Protein AF-A0A2V6Z211-F1 (afdb_monomer_lite)

Structure (mmCIF, N/CA/C/O backbone):
data_AF-A0A2V6Z211-F1
#
_entry.id   AF-A0A2V6Z211-F1
#
loop_
_atom_site.group_PDB
_atom_site.id
_atom_site.type_symbol
_atom_site.label_atom_id
_atom_site.label_alt_id
_atom_site.label_comp_id
_atom_site.label_asym_id
_atom_site.label_entity_id
_atom_site.label_seq_id
_atom_site.pdbx_PDB_ins_code
_atom_site.Cartn_x
_atom_site.Cartn_y
_atom_site.Cartn_z
_atom_site.occupancy
_atom_site.B_iso_or_equiv
_atom_site.auth_seq_id
_atom_site.auth_comp_id
_atom_site.auth_asym_id
_atom_site.auth_atom_id
_atom_site.pdbx_PDB_model_num
ATOM 1 N N . MET A 1 1 ? -19.532 17.160 -65.721 1.00 55.41 1 MET A N 1
ATOM 2 C CA . MET A 1 1 ? -18.299 17.924 -65.424 1.00 55.41 1 MET A CA 1
ATOM 3 C C . MET A 1 1 ? -18.196 19.005 -66.484 1.00 55.41 1 MET A C 1
ATOM 5 O O . MET A 1 1 ? -18.166 18.658 -67.655 1.00 55.41 1 MET A O 1
ATOM 9 N N . ASP A 1 2 ? -18.291 20.264 -66.063 1.00 70.88 2 ASP A N 1
ATOM 10 C CA . ASP A 1 2 ? -18.590 21.430 -66.906 1.00 70.88 2 ASP A CA 1
ATOM 11 C C . ASP A 1 2 ? -17.464 21.765 -67.908 1.00 70.88 2 ASP A C 1
ATOM 13 O O . ASP A 1 2 ? -16.279 21.647 -67.583 1.00 70.88 2 ASP A O 1
ATOM 17 N N . GLU A 1 3 ? -17.828 22.150 -69.130 1.00 65.62 3 GLU A N 1
ATOM 18 C CA . GLU A 1 3 ? -16.929 22.276 -70.289 1.00 65.62 3 GLU A CA 1
ATOM 19 C C . GLU A 1 3 ? -15.903 23.412 -70.110 1.00 65.62 3 GLU A C 1
ATOM 21 O O . GLU A 1 3 ? -14.743 23.296 -70.521 1.00 65.62 3 GLU A O 1
ATOM 26 N N . SER A 1 4 ? -16.279 24.451 -69.355 1.00 69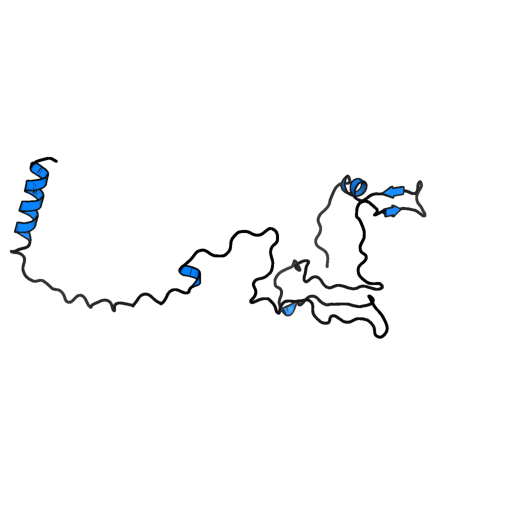.19 4 SER A N 1
ATOM 27 C CA . SER A 1 4 ? -15.405 25.582 -69.019 1.00 69.19 4 SER A CA 1
ATOM 28 C C . SER A 1 4 ? -14.189 25.163 -68.177 1.00 69.19 4 SER A C 1
ATOM 30 O O . SER A 1 4 ? -13.075 25.648 -68.395 1.00 69.19 4 SER A O 1
ATOM 32 N N . LYS A 1 5 ? -14.353 24.171 -67.286 1.00 66.25 5 LYS A N 1
ATOM 33 C CA . LYS A 1 5 ? -13.272 23.663 -66.422 1.00 66.25 5 LYS A CA 1
ATOM 34 C C . LYS A 1 5 ? -12.205 22.914 -67.221 1.00 66.25 5 LYS A C 1
ATOM 36 O O . LYS A 1 5 ? -11.028 22.964 -66.875 1.00 66.25 5 LYS A O 1
ATOM 41 N N . ARG A 1 6 ? -12.596 22.245 -68.312 1.00 70.38 6 ARG A N 1
ATOM 42 C CA . ARG A 1 6 ? -11.659 21.546 -69.210 1.00 70.38 6 ARG A CA 1
ATOM 43 C C . ARG A 1 6 ? -10.865 22.519 -70.081 1.00 70.38 6 ARG A C 1
ATOM 45 O O . ARG A 1 6 ? -9.698 22.251 -70.353 1.00 70.38 6 ARG A O 1
ATOM 52 N N . SER A 1 7 ? -11.467 23.636 -70.490 1.00 67.75 7 SER A N 1
ATOM 53 C CA . SER A 1 7 ? -10.773 24.674 -71.265 1.00 67.75 7 SER A CA 1
ATOM 54 C C . SER A 1 7 ? -9.725 25.410 -70.427 1.00 67.75 7 SER A C 1
ATOM 56 O O . SER A 1 7 ? -8.603 25.606 -70.890 1.00 67.75 7 SER A O 1
ATOM 58 N N . PHE A 1 8 ? -10.049 25.729 -69.168 1.00 71.56 8 PHE A N 1
ATOM 59 C CA . PHE A 1 8 ? -9.118 26.386 -68.247 1.00 71.56 8 PHE A CA 1
ATOM 60 C C . PHE A 1 8 ? -7.833 25.568 -68.052 1.00 71.56 8 PHE A C 1
ATOM 62 O O . PHE A 1 8 ? -6.741 26.086 -68.265 1.00 71.56 8 PHE A O 1
ATOM 69 N N . ILE A 1 9 ? -7.957 24.264 -67.770 1.00 69.31 9 ILE A N 1
ATOM 70 C CA . ILE A 1 9 ? -6.803 23.371 -67.559 1.00 69.31 9 ILE A CA 1
ATOM 71 C C . ILE A 1 9 ? -5.923 23.273 -68.815 1.00 69.31 9 ILE A C 1
ATOM 73 O O . ILE A 1 9 ? -4.698 23.265 -68.714 1.00 69.31 9 ILE A O 1
ATOM 77 N N . LYS A 1 10 ? -6.523 23.239 -70.011 1.00 63.00 10 LYS A N 1
ATOM 78 C CA . LYS A 1 10 ? -5.765 23.195 -71.271 1.00 63.00 10 LYS A CA 1
ATOM 79 C C . LYS A 1 10 ? -5.021 24.503 -71.552 1.00 63.00 10 LYS A C 1
ATOM 81 O O . LYS A 1 10 ? -3.902 24.460 -72.053 1.00 63.00 10 LYS A O 1
ATOM 86 N N . GLN A 1 11 ? -5.601 25.650 -71.195 1.00 58.56 11 GLN A N 1
ATOM 87 C CA . GLN A 1 11 ? -4.941 26.952 -71.328 1.00 58.56 11 GLN A CA 1
ATOM 88 C C . GLN A 1 11 ? -3.821 27.152 -70.294 1.00 58.56 11 GLN A C 1
ATOM 90 O O . GLN A 1 11 ? -2.818 27.789 -70.609 1.00 58.56 11 GLN A O 1
ATOM 95 N N . SER A 1 12 ? -3.927 26.553 -69.101 1.00 57.09 12 SER A N 1
ATOM 96 C CA . SER A 1 12 ? -2.881 26.633 -68.068 1.00 57.09 12 SER A CA 1
ATOM 97 C C . SER A 1 12 ? -1.577 25.931 -68.469 1.00 57.09 12 SER A C 1
ATOM 99 O O . SER A 1 12 ? -0.501 26.368 -68.072 1.00 57.09 12 SER A O 1
ATOM 101 N N . VAL A 1 13 ? -1.648 24.875 -69.285 1.00 58.78 13 VAL A N 1
ATOM 102 C CA . VAL A 1 13 ? -0.457 24.139 -69.752 1.00 58.78 13 VAL A CA 1
ATOM 103 C C . VAL A 1 13 ? 0.328 24.929 -70.813 1.00 58.78 13 VAL A C 1
ATOM 105 O O . VAL A 1 13 ? 1.544 24.787 -70.907 1.00 58.78 13 VAL A O 1
ATOM 108 N N . GLY A 1 14 ? -0.327 25.819 -71.569 1.00 52.72 14 GLY A N 1
ATOM 109 C CA . GLY A 1 14 ? 0.317 26.609 -72.629 1.00 52.72 14 GLY A CA 1
ATOM 110 C C . GLY A 1 14 ? 1.186 27.778 -72.143 1.00 52.72 14 GLY A C 1
ATOM 111 O O . GLY A 1 14 ? 2.047 28.241 -72.884 1.00 52.72 14 GLY A O 1
ATOM 112 N N . LEU A 1 15 ? 1.006 28.244 -70.903 1.00 50.16 15 LEU A N 1
ATOM 113 C CA . LEU A 1 15 ? 1.699 29.427 -70.364 1.00 50.16 15 LEU A CA 1
ATOM 114 C C . LEU A 1 15 ? 3.050 29.127 -69.693 1.00 50.16 15 LEU A C 1
ATOM 116 O O . LEU A 1 15 ? 3.788 30.056 -69.377 1.00 50.16 15 LEU A O 1
ATOM 120 N N . ILE A 1 16 ? 3.416 27.855 -69.517 1.00 52.72 16 ILE A N 1
ATOM 121 C CA . ILE A 1 16 ? 4.692 27.468 -68.886 1.00 52.72 16 ILE A CA 1
ATOM 122 C C . ILE A 1 16 ? 5.851 27.435 -69.906 1.00 52.72 16 ILE A C 1
ATOM 124 O O . ILE A 1 16 ? 7.016 27.505 -69.527 1.00 52.72 16 ILE A O 1
ATOM 128 N N . ALA A 1 17 ? 5.565 27.413 -71.212 1.00 50.25 17 ALA A N 1
ATOM 129 C CA . ALA A 1 17 ? 6.587 27.215 -72.244 1.00 50.25 17 ALA A CA 1
ATOM 130 C C . ALA A 1 17 ? 7.366 28.480 -72.679 1.00 50.25 17 ALA A C 1
ATOM 132 O O . ALA A 1 17 ? 8.324 28.349 -73.434 1.00 50.25 17 ALA A O 1
ATOM 133 N N . ALA A 1 18 ? 7.004 29.690 -72.227 1.00 49.38 18 ALA A N 1
ATOM 134 C CA . ALA A 1 18 ? 7.621 30.942 -72.709 1.00 49.38 18 ALA A CA 1
ATOM 135 C C . ALA A 1 18 ? 8.326 31.795 -71.630 1.00 49.38 18 ALA A C 1
ATOM 137 O O . ALA A 1 18 ? 8.856 32.858 -71.941 1.00 49.38 18 ALA A O 1
ATOM 138 N N . GLY A 1 19 ? 8.367 31.345 -70.373 1.00 44.22 19 GLY A N 1
ATOM 139 C CA . GLY A 1 19 ? 9.017 32.055 -69.263 1.00 44.22 19 GLY A CA 1
ATOM 140 C C . GLY A 1 19 ? 10.318 31.384 -68.835 1.00 44.22 19 GLY A C 1
ATOM 141 O O . GLY A 1 19 ? 10.391 30.812 -67.752 1.00 44.22 19 GLY A O 1
ATOM 142 N N . GLY A 1 20 ? 11.329 31.397 -69.702 1.00 46.47 20 GLY A N 1
ATOM 143 C CA . GLY A 1 20 ? 12.652 30.878 -69.375 1.00 46.47 20 GLY A CA 1
ATOM 144 C C . GLY A 1 20 ? 13.332 31.641 -68.230 1.00 46.47 20 GLY A C 1
ATOM 145 O O . GLY A 1 20 ? 13.373 32.866 -68.219 1.00 46.47 20 GLY A O 1
ATOM 146 N N . LEU A 1 21 ? 13.947 30.865 -67.333 1.00 51.25 21 LEU A N 1
ATOM 147 C CA . LEU A 1 21 ? 15.256 31.131 -66.724 1.00 51.25 21 LEU A CA 1
ATOM 148 C C . LEU A 1 21 ? 15.389 32.368 -65.815 1.00 51.25 21 LEU A C 1
ATOM 150 O O . LEU A 1 21 ? 16.122 33.303 -66.113 1.00 51.25 21 LEU A O 1
ATOM 154 N N . VAL A 1 22 ? 14.856 32.260 -64.596 1.00 51.53 22 VAL A N 1
ATOM 155 C CA . VAL A 1 22 ? 15.592 32.724 -63.404 1.00 51.53 22 VAL A CA 1
ATOM 156 C C . VAL A 1 22 ? 15.642 31.565 -62.413 1.00 51.53 22 VAL A C 1
ATOM 158 O O . VAL A 1 22 ? 14.932 31.528 -61.412 1.00 51.53 22 VAL A O 1
ATOM 161 N N . ALA A 1 23 ? 16.474 30.569 -62.720 1.00 52.59 23 ALA A N 1
ATOM 162 C CA . ALA A 1 23 ? 16.897 29.583 -61.734 1.00 52.59 23 ALA A CA 1
ATOM 163 C C . ALA A 1 23 ? 17.893 30.275 -60.794 1.00 52.59 23 ALA A C 1
ATOM 165 O O . ALA A 1 23 ? 19.107 30.149 -60.935 1.00 52.59 23 ALA A O 1
ATOM 166 N N . GLY A 1 24 ? 17.368 31.076 -59.863 1.00 50.88 24 GLY A N 1
ATOM 167 C CA . GLY A 1 24 ? 18.131 31.465 -58.687 1.00 50.88 24 GLY A CA 1
ATOM 168 C C . GLY A 1 24 ? 18.614 30.182 -58.026 1.00 50.88 24 GLY A C 1
ATOM 169 O O . GLY A 1 24 ? 17.819 29.264 -57.824 1.00 50.88 24 GLY A O 1
ATOM 170 N N . ALA A 1 25 ? 19.915 30.094 -57.759 1.00 57.25 25 ALA A N 1
ATOM 171 C CA . ALA A 1 25 ? 20.521 28.987 -57.040 1.00 57.25 25 ALA A CA 1
ATOM 172 C C . ALA A 1 25 ? 19.912 28.911 -55.632 1.00 57.25 25 ALA A C 1
ATOM 174 O O . ALA A 1 25 ? 20.453 29.447 -54.665 1.00 57.25 25 ALA A O 1
ATOM 175 N N . ALA A 1 26 ? 18.755 28.264 -55.519 1.00 58.44 26 ALA A N 1
ATOM 176 C CA . ALA A 1 26 ? 18.268 27.760 -54.260 1.00 58.44 26 ALA A CA 1
ATOM 177 C C . ALA A 1 26 ? 19.332 26.766 -53.810 1.00 58.44 26 ALA A C 1
ATOM 179 O O . ALA A 1 26 ? 19.515 25.718 -54.433 1.00 58.44 26 ALA A O 1
ATOM 180 N N . LYS A 1 27 ? 20.089 27.131 -52.770 1.00 57.00 27 LYS A N 1
ATOM 181 C CA . LYS A 1 27 ? 20.895 26.157 -52.041 1.00 57.00 27 LYS A CA 1
ATOM 182 C C . LYS A 1 27 ? 19.949 25.001 -51.742 1.00 57.00 27 LYS A C 1
ATOM 184 O O . LYS A 1 27 ? 18.924 25.227 -51.099 1.00 57.00 27 LYS A O 1
ATOM 189 N N . HIS A 1 28 ? 20.234 23.817 -52.284 1.00 57.75 28 HIS A N 1
ATOM 190 C CA . HIS A 1 28 ? 19.549 22.610 -51.847 1.00 57.75 28 HIS A CA 1
ATOM 191 C C . HIS A 1 28 ? 19.649 22.614 -50.326 1.00 57.75 28 HIS A C 1
ATOM 193 O O . HIS A 1 28 ? 20.755 22.620 -49.783 1.00 57.75 28 HIS A O 1
ATOM 199 N N . ALA A 1 29 ? 18.504 22.729 -49.651 1.00 64.38 29 ALA A N 1
ATOM 200 C CA . ALA A 1 29 ? 18.451 22.387 -48.247 1.00 64.38 29 ALA A CA 1
ATOM 201 C C . ALA A 1 29 ? 18.989 20.960 -48.177 1.00 64.38 29 ALA A C 1
ATOM 203 O O . ALA A 1 29 ? 18.518 20.106 -48.934 1.00 64.38 29 ALA A O 1
ATOM 204 N N . GLU A 1 30 ? 20.023 20.733 -47.367 1.00 62.97 30 GLU A N 1
ATOM 205 C CA . GLU A 1 30 ? 20.503 19.379 -47.135 1.00 62.97 30 GLU A CA 1
ATOM 206 C C . GLU A 1 30 ? 19.290 18.539 -46.749 1.00 62.97 30 GLU A C 1
ATOM 208 O O . GLU A 1 30 ? 18.554 18.868 -45.814 1.00 62.97 30 GLU A O 1
ATOM 213 N N . THR A 1 31 ? 19.019 17.510 -47.547 1.00 64.50 31 THR A N 1
ATOM 214 C CA . THR A 1 31 ? 17.966 16.550 -47.262 1.00 64.50 31 THR A CA 1
ATOM 215 C C . THR A 1 31 ? 18.403 15.801 -46.017 1.00 64.50 31 THR A C 1
ATOM 217 O O . THR A 1 31 ? 19.172 14.848 -46.100 1.00 64.50 31 THR A O 1
ATOM 220 N N . VAL A 1 32 ? 17.966 16.276 -44.851 1.00 72.44 32 VAL A N 1
ATOM 221 C CA . VAL A 1 32 ? 18.085 15.523 -43.607 1.00 72.44 32 VAL A CA 1
ATOM 222 C C . VAL A 1 32 ? 17.235 14.279 -43.803 1.00 72.44 32 VAL A C 1
ATOM 224 O O . VAL A 1 32 ? 16.008 14.378 -43.893 1.00 72.44 32 VAL A O 1
ATOM 227 N N . GLU A 1 33 ? 17.879 13.120 -43.945 1.00 76.31 33 GLU A N 1
ATOM 228 C CA . GLU A 1 33 ? 17.142 11.863 -43.982 1.00 76.31 33 GLU A CA 1
ATOM 229 C C . GLU A 1 33 ? 16.324 11.738 -42.691 1.00 76.31 33 GLU A C 1
ATOM 231 O O . GLU A 1 33 ? 16.846 12.033 -41.607 1.00 76.31 33 GLU A O 1
ATOM 236 N N . PRO A 1 34 ? 15.037 11.348 -42.777 1.00 75.44 34 PRO A N 1
ATOM 237 C CA . PRO A 1 34 ? 14.230 11.148 -41.590 1.00 75.44 34 PRO A CA 1
ATOM 238 C C . PRO A 1 34 ? 14.944 10.161 -40.660 1.00 75.44 34 PRO A C 1
ATOM 240 O O . PRO A 1 34 ? 15.325 9.079 -41.115 1.00 75.44 34 PRO A O 1
ATOM 243 N N . PRO A 1 35 ? 15.138 10.504 -39.376 1.00 83.50 35 PRO A N 1
ATOM 244 C CA . PRO A 1 35 ? 15.803 9.604 -38.449 1.00 83.50 35 PRO A CA 1
ATOM 245 C C . PRO A 1 35 ? 15.035 8.283 -38.365 1.00 83.50 35 PRO A C 1
ATOM 2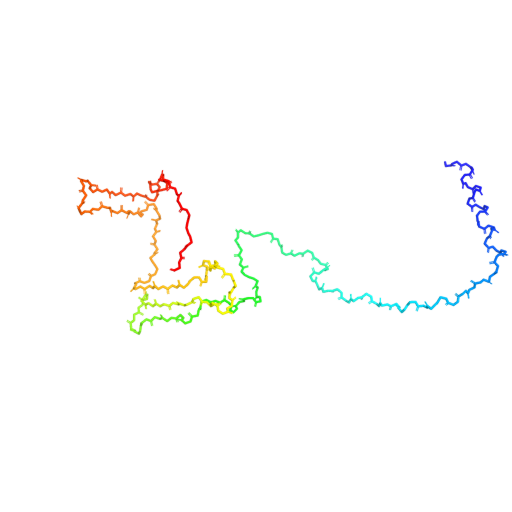47 O O . PRO A 1 35 ? 13.800 8.267 -38.423 1.00 83.50 35 PRO A O 1
ATOM 250 N N . GLU A 1 36 ? 15.756 7.170 -38.206 1.00 89.06 36 GLU A N 1
ATOM 251 C CA . GLU A 1 36 ? 15.110 5.876 -38.008 1.00 89.06 36 GLU A CA 1
ATOM 252 C C . GLU A 1 36 ? 14.170 5.928 -36.800 1.00 89.06 36 GLU A C 1
ATOM 254 O O . GLU A 1 36 ? 14.569 6.223 -35.671 1.00 89.06 36 GLU A O 1
ATOM 259 N N . LEU A 1 37 ? 12.896 5.617 -37.042 1.00 90.56 37 LEU A N 1
ATOM 260 C CA . LEU A 1 37 ? 11.899 5.594 -35.982 1.00 90.56 37 LEU A CA 1
ATOM 261 C C . LEU A 1 37 ? 12.126 4.381 -35.063 1.00 90.56 37 LEU A C 1
ATOM 263 O O . LEU A 1 37 ? 12.288 3.257 -35.564 1.00 90.56 37 LEU A O 1
ATOM 267 N N . PRO A 1 38 ? 12.063 4.554 -33.730 1.00 92.50 38 PRO A N 1
ATOM 268 C CA . PRO A 1 38 ? 12.123 3.437 -32.798 1.00 92.50 38 PRO A CA 1
ATOM 269 C C . PRO A 1 38 ? 10.924 2.500 -32.988 1.00 92.50 38 PRO A C 1
ATOM 271 O O . PRO A 1 38 ? 9.845 2.906 -33.423 1.00 92.50 38 PRO A O 1
ATOM 274 N N . ALA A 1 39 ? 11.094 1.226 -32.623 1.00 91.69 39 ALA A N 1
ATOM 275 C CA . ALA A 1 39 ? 10.055 0.204 -32.787 1.00 91.69 39 ALA A CA 1
ATOM 276 C C . ALA A 1 39 ? 8.725 0.574 -32.099 1.00 91.69 39 ALA A C 1
ATOM 278 O O . ALA A 1 39 ? 7.657 0.274 -32.628 1.00 91.69 39 ALA A O 1
ATOM 279 N N . SER A 1 40 ? 8.784 1.289 -30.971 1.00 93.62 40 SER A N 1
ATOM 280 C CA . SER A 1 40 ? 7.612 1.780 -30.230 1.00 93.62 40 SER A 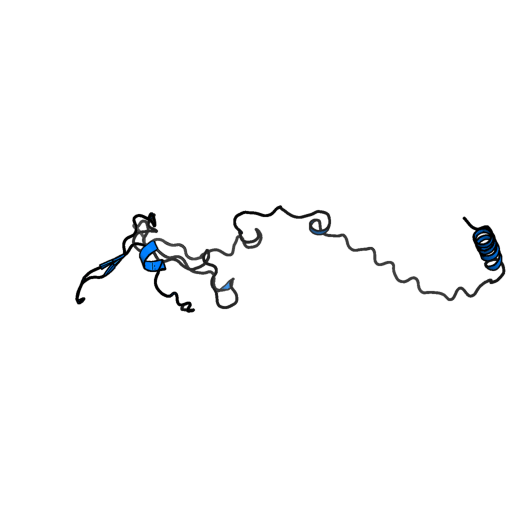CA 1
ATOM 281 C C . SER A 1 40 ? 6.734 2.761 -31.014 1.00 93.62 40 SER A C 1
ATOM 283 O O . SER A 1 40 ? 5.592 2.977 -30.628 1.00 93.62 40 SER A O 1
ATOM 285 N N . MET A 1 41 ? 7.238 3.348 -32.103 1.00 95.44 41 MET A N 1
ATOM 286 C CA . MET A 1 41 ? 6.486 4.262 -32.970 1.00 95.44 41 MET A CA 1
ATOM 287 C C . MET A 1 41 ? 5.909 3.573 -34.216 1.00 95.44 41 MET A C 1
ATOM 289 O O . MET A 1 41 ? 5.261 4.230 -35.025 1.00 95.44 41 MET A O 1
ATOM 293 N N . LYS A 1 42 ? 6.144 2.265 -34.397 1.00 95.25 42 LYS A N 1
ATOM 294 C CA . LYS A 1 42 ? 5.730 1.514 -35.599 1.00 95.25 42 LYS A CA 1
ATOM 295 C C . LYS A 1 42 ? 4.468 0.675 -35.395 1.00 95.25 42 LYS A C 1
ATOM 297 O O . LYS A 1 42 ? 3.868 0.249 -36.376 1.00 95.25 42 LYS A O 1
ATOM 302 N N . ALA A 1 43 ? 4.073 0.421 -34.148 1.00 95.00 43 ALA A N 1
ATOM 303 C CA . ALA A 1 43 ? 2.899 -0.379 -33.817 1.00 95.00 43 ALA A CA 1
ATOM 304 C C . ALA A 1 43 ? 2.283 0.053 -32.473 1.00 95.00 43 ALA A C 1
ATOM 306 O O . ALA A 1 43 ? 3.006 0.571 -31.616 1.00 95.00 43 ALA A O 1
ATOM 307 N N . PRO A 1 44 ? 0.973 -0.178 -32.261 1.00 95.56 44 PRO A N 1
ATOM 308 C CA . PRO A 1 44 ? 0.341 -0.009 -30.956 1.00 95.56 44 PRO A CA 1
ATOM 309 C C . PRO A 1 44 ? 1.012 -0.846 -29.856 1.00 95.56 44 PRO A C 1
ATOM 311 O O . PRO A 1 44 ? 1.570 -1.913 -30.116 1.00 95.56 44 PRO A O 1
ATOM 314 N N . GLY A 1 45 ? 0.936 -0.353 -28.617 1.00 94.19 45 GLY A N 1
ATOM 315 C CA . GLY A 1 45 ? 1.454 -1.040 -27.433 1.00 94.19 45 GLY A CA 1
ATOM 316 C C . GLY A 1 45 ? 0.567 -2.190 -26.938 1.00 94.19 45 GLY A C 1
ATOM 317 O O . GLY A 1 45 ? -0.349 -2.644 -27.621 1.00 94.19 45 GLY A O 1
ATOM 318 N N . ALA A 1 46 ? 0.850 -2.655 -25.718 1.00 93.44 46 ALA A N 1
ATOM 319 C CA . ALA A 1 46 ? 0.047 -3.677 -25.049 1.00 93.44 46 ALA A CA 1
ATOM 320 C C . ALA A 1 46 ? -1.386 -3.189 -24.755 1.00 93.44 46 ALA A C 1
ATOM 322 O O . ALA A 1 46 ? -1.633 -1.989 -24.621 1.00 93.44 46 ALA A O 1
ATOM 323 N N . GLY A 1 47 ? -2.321 -4.136 -24.630 1.00 95.88 47 GLY A N 1
ATOM 324 C CA . GLY A 1 47 ? -3.692 -3.860 -24.196 1.00 95.88 47 GLY A CA 1
ATOM 325 C C . GLY A 1 47 ? -3.783 -3.415 -22.731 1.00 95.88 47 GLY A C 1
ATOM 326 O O . GLY A 1 47 ? -2.809 -3.469 -21.981 1.00 95.88 47 GLY A O 1
ATOM 327 N N . LEU A 1 48 ? -4.978 -2.981 -22.325 1.00 96.19 48 LEU A N 1
ATOM 328 C CA . LEU A 1 48 ? -5.270 -2.595 -20.940 1.00 96.19 48 LEU A CA 1
ATOM 329 C C . LEU A 1 48 ? -5.206 -3.814 -19.999 1.00 96.19 48 LEU A C 1
ATOM 331 O O . LEU A 1 48 ? -5.514 -4.930 -20.415 1.00 96.19 48 LEU A O 1
ATOM 335 N N . GLY A 1 49 ? -4.830 -3.591 -18.736 1.00 94.69 49 GLY A N 1
ATOM 336 C CA . GLY A 1 49 ? -4.738 -4.627 -17.700 1.00 94.69 49 GLY A CA 1
ATOM 337 C C . GLY A 1 49 ? -5.532 -4.281 -16.439 1.00 94.69 49 GLY A C 1
ATOM 338 O O . GLY A 1 49 ? -5.878 -3.122 -16.219 1.00 94.69 49 GLY A O 1
ATOM 339 N N . GLU A 1 50 ? -5.807 -5.290 -15.609 1.00 97.19 50 GLU A N 1
ATOM 340 C CA . GLU A 1 50 ? -6.601 -5.154 -14.375 1.00 97.19 50 GLU A CA 1
ATOM 341 C C . GLU A 1 50 ? -5.848 -4.433 -13.248 1.00 97.19 50 GLU A C 1
ATOM 343 O O . GLU A 1 50 ? -6.449 -3.704 -12.461 1.00 97.19 50 GLU A O 1
ATOM 348 N N . TYR A 1 51 ? -4.526 -4.617 -13.176 1.00 96.50 51 TYR A N 1
ATOM 349 C CA . TYR A 1 51 ? -3.672 -3.995 -12.169 1.00 96.50 51 TYR A CA 1
ATOM 350 C C . TYR A 1 51 ? -2.324 -3.589 -12.768 1.00 96.50 51 TYR A C 1
ATOM 352 O O . TYR A 1 51 ? -1.733 -4.314 -13.570 1.00 96.50 51 TYR A O 1
ATOM 360 N N . GLY A 1 52 ? -1.839 -2.408 -12.385 1.00 93.44 52 GLY A N 1
ATOM 361 C CA . GLY A 1 52 ? -0.581 -1.861 -12.884 1.00 93.44 52 GLY A CA 1
ATOM 362 C C . GLY A 1 52 ? 0.647 -2.492 -12.229 1.00 93.44 52 GLY A C 1
ATOM 363 O O . GLY A 1 52 ? 0.606 -2.981 -1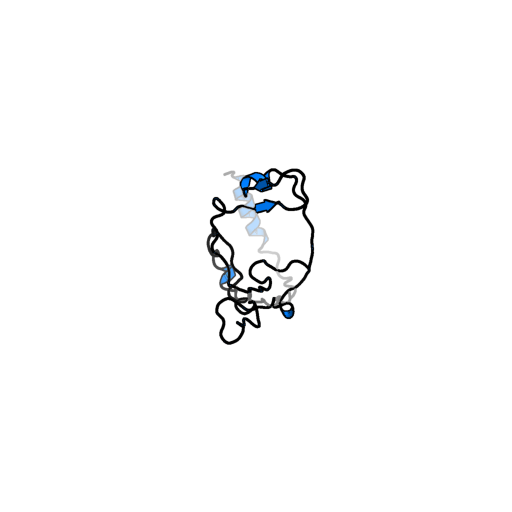1.103 1.00 93.44 52 GLY A O 1
ATOM 364 N N . SER A 1 53 ? 1.779 -2.442 -12.922 1.00 92.69 53 SER A N 1
ATOM 365 C CA . SER A 1 53 ? 3.099 -2.741 -12.360 1.00 92.69 53 SER A CA 1
ATOM 366 C C . SER A 1 53 ? 4.119 -1.746 -12.911 1.00 92.69 53 SER A C 1
ATOM 368 O O . SER A 1 53 ? 3.900 -1.213 -14.005 1.00 92.69 53 SER A O 1
ATOM 370 N N . PRO A 1 54 ? 5.218 -1.471 -12.187 1.00 95.12 54 PRO A N 1
ATOM 371 C CA . PRO A 1 54 ? 6.287 -0.627 -12.703 1.00 95.12 54 PRO A CA 1
ATOM 372 C C . PRO A 1 54 ? 6.816 -1.134 -14.048 1.00 95.12 54 PRO A C 1
ATOM 374 O O . PRO A 1 54 ? 6.767 -2.330 -14.350 1.00 95.12 54 PRO A O 1
ATOM 377 N N . ALA A 1 55 ? 7.358 -0.221 -14.854 1.00 94.62 55 ALA A N 1
ATOM 378 C CA . ALA A 1 55 ? 8.020 -0.599 -16.093 1.00 94.62 55 ALA A CA 1
ATOM 379 C C . ALA A 1 55 ? 9.170 -1.578 -15.805 1.00 94.62 55 ALA A C 1
ATOM 381 O O . ALA A 1 55 ? 9.884 -1.437 -14.815 1.00 94.62 55 ALA A O 1
ATOM 382 N N . LYS A 1 56 ? 9.419 -2.527 -16.716 1.00 95.56 56 LYS A N 1
ATOM 383 C CA . LYS A 1 56 ? 10.496 -3.527 -16.564 1.00 95.56 56 LYS A CA 1
ATOM 384 C C . LYS A 1 56 ? 11.888 -2.923 -16.313 1.00 95.56 56 LYS A C 1
ATOM 386 O O . LYS A 1 56 ? 12.746 -3.584 -15.738 1.00 95.56 56 LYS A O 1
ATOM 391 N N . TYR A 1 57 ? 12.113 -1.684 -16.752 1.00 97.00 57 TYR A N 1
ATOM 392 C CA . TYR A 1 57 ? 13.371 -0.957 -16.566 1.00 97.00 57 TYR A CA 1
ATOM 393 C C . TYR A 1 57 ? 13.590 -0.503 -15.113 1.00 97.00 57 TYR A C 1
ATOM 395 O O . TYR A 1 57 ? 14.733 -0.350 -14.698 1.00 97.00 57 TYR A O 1
ATOM 403 N N . GLU A 1 58 ? 12.516 -0.402 -14.325 1.00 96.88 58 GLU A N 1
ATOM 404 C CA . GLU A 1 58 ? 12.528 -0.044 -12.901 1.00 96.88 58 GLU A CA 1
ATOM 405 C C . GLU A 1 58 ? 12.610 -1.270 -11.978 1.00 96.88 58 GLU A C 1
ATOM 407 O O . GLU A 1 58 ? 12.436 -1.160 -10.768 1.00 96.88 58 GLU A O 1
ATOM 412 N N . GLY A 1 59 ? 12.905 -2.463 -12.510 1.00 95.06 59 GLY A N 1
ATOM 413 C CA . GLY A 1 59 ? 12.909 -3.714 -11.735 1.00 95.06 59 GLY A CA 1
ATOM 414 C C . GLY A 1 59 ? 13.910 -3.767 -10.570 1.00 95.06 59 GLY A C 1
ATOM 415 O O . GLY A 1 59 ? 13.857 -4.692 -9.764 1.00 95.06 59 GLY A O 1
ATOM 416 N N . LYS A 1 60 ? 14.825 -2.794 -10.468 1.00 96.00 60 LYS A N 1
ATOM 417 C CA . LYS A 1 60 ? 15.770 -2.654 -9.347 1.00 96.00 60 LYS A CA 1
ATOM 418 C C . LYS A 1 60 ? 15.222 -1.801 -8.201 1.00 96.00 60 LYS A C 1
ATOM 420 O O . LYS A 1 60 ? 15.731 -1.911 -7.087 1.00 96.00 60 LYS A O 1
ATOM 425 N N . VAL A 1 61 ? 14.195 -0.987 -8.448 1.00 97.69 61 VAL A N 1
ATOM 426 C CA . VAL A 1 61 ? 13.563 -0.139 -7.434 1.00 97.69 61 VAL A CA 1
ATOM 427 C C . VAL A 1 61 ? 12.645 -1.015 -6.589 1.00 97.69 61 VAL A C 1
ATOM 429 O O . VAL A 1 61 ? 11.477 -1.235 -6.895 1.00 97.69 61 VAL A O 1
ATOM 432 N N . THR A 1 62 ? 13.221 -1.587 -5.538 1.00 97.62 62 THR A N 1
ATOM 433 C CA . THR A 1 62 ? 12.574 -2.547 -4.640 1.00 97.62 62 THR A CA 1
ATOM 434 C C . THR A 1 62 ? 12.933 -2.222 -3.195 1.00 97.62 62 THR A C 1
ATOM 436 O O . THR A 1 62 ? 13.867 -1.464 -2.932 1.00 97.62 62 THR A O 1
ATOM 439 N N . ARG A 1 63 ? 12.197 -2.785 -2.231 1.00 97.62 63 ARG A N 1
ATOM 440 C CA . ARG A 1 63 ? 12.568 -2.664 -0.816 1.00 97.62 63 ARG A CA 1
ATOM 441 C C . ARG A 1 63 ? 13.979 -3.206 -0.588 1.00 97.62 63 ARG A C 1
ATOM 443 O O . ARG A 1 63 ? 14.323 -4.287 -1.060 1.00 97.62 63 ARG A O 1
ATOM 450 N N . THR A 1 64 ? 14.776 -2.482 0.185 1.00 96.81 64 THR A N 1
ATOM 451 C CA . THR A 1 64 ? 16.171 -2.829 0.472 1.00 96.81 64 THR A CA 1
ATOM 452 C C . THR A 1 64 ? 16.318 -3.403 1.877 1.00 96.81 64 THR A C 1
ATOM 454 O O . THR A 1 64 ? 15.390 -3.374 2.688 1.00 96.81 64 THR A O 1
ATOM 457 N N . LEU A 1 65 ? 17.496 -3.960 2.177 1.00 93.69 65 LEU A N 1
ATOM 458 C CA . LEU A 1 65 ? 17.856 -4.462 3.511 1.00 93.69 65 LEU A CA 1
ATOM 459 C C . LEU A 1 65 ? 16.817 -5.415 4.134 1.00 93.69 65 LEU A C 1
ATOM 461 O O . LEU A 1 65 ? 16.630 -5.409 5.349 1.00 93.69 65 LEU A O 1
ATOM 465 N N . ILE A 1 66 ? 16.182 -6.254 3.310 1.00 93.19 66 ILE A N 1
ATOM 466 C CA . ILE A 1 66 ? 15.228 -7.277 3.751 1.00 93.19 66 ILE A CA 1
ATOM 467 C C . ILE A 1 66 ? 15.976 -8.301 4.608 1.00 93.19 66 ILE A C 1
ATOM 469 O O . ILE A 1 66 ? 16.786 -9.079 4.100 1.00 93.19 66 ILE A O 1
ATOM 473 N N . ARG A 1 67 ? 15.753 -8.273 5.924 1.00 90.06 67 ARG A N 1
ATOM 474 C CA . ARG A 1 67 ? 16.453 -9.132 6.886 1.00 90.06 67 ARG A CA 1
ATOM 475 C C . ARG A 1 67 ? 15.503 -9.603 7.975 1.00 90.06 67 ARG A C 1
ATOM 477 O O . ARG A 1 67 ? 14.802 -8.796 8.585 1.00 90.06 67 ARG A O 1
ATOM 484 N N . SER A 1 68 ? 15.543 -10.901 8.255 1.00 90.25 68 SER A N 1
ATOM 485 C CA . SER A 1 68 ? 14.960 -11.458 9.477 1.00 90.25 68 SER A CA 1
ATOM 486 C C . SER A 1 68 ? 15.962 -11.362 10.627 1.00 90.25 68 SER A C 1
ATOM 488 O O . SER A 1 68 ? 17.175 -11.380 10.405 1.00 90.25 68 SER A O 1
ATOM 490 N N . GLN A 1 69 ? 15.464 -11.279 11.857 1.00 89.56 69 GLN A N 1
ATOM 491 C CA . GLN A 1 69 ? 16.284 -11.457 13.046 1.00 89.56 69 GLN A CA 1
ATOM 492 C C . GLN A 1 69 ? 16.853 -12.889 13.026 1.00 89.56 69 GLN A C 1
ATOM 494 O O . GLN A 1 69 ? 16.083 -13.829 12.786 1.00 89.56 69 GLN A O 1
ATOM 499 N N . PRO A 1 70 ? 18.166 -13.088 13.261 1.00 91.12 70 PRO A N 1
ATOM 500 C CA . PRO A 1 70 ? 18.764 -14.419 13.281 1.00 91.12 70 PRO A CA 1
ATOM 501 C C . PRO A 1 70 ? 17.990 -15.384 14.184 1.00 91.12 70 PRO A C 1
ATOM 503 O O . PRO A 1 70 ? 17.657 -15.044 15.317 1.00 91.12 70 PRO A O 1
ATOM 506 N N . GLY A 1 71 ? 17.692 -16.576 13.664 1.00 91.12 71 GLY A N 1
ATOM 507 C CA . GLY A 1 71 ? 16.947 -17.607 14.392 1.00 91.12 71 GLY A CA 1
ATOM 508 C C . GLY A 1 71 ? 15.429 -17.403 14.455 1.00 91.12 71 GLY A C 1
ATOM 509 O O . GLY A 1 71 ? 14.763 -18.142 15.171 1.00 91.12 71 GLY A O 1
ATOM 510 N N . THR A 1 72 ? 14.865 -16.436 13.723 1.00 88.75 72 THR A N 1
ATOM 511 C CA . THR A 1 72 ? 13.411 -16.206 13.682 1.00 88.75 72 THR A CA 1
ATOM 512 C C . THR A 1 72 ? 12.845 -16.344 12.272 1.00 88.75 72 THR A C 1
ATOM 514 O O . THR A 1 72 ? 13.529 -16.093 11.279 1.00 88.75 72 THR A O 1
ATOM 517 N N . THR A 1 73 ? 11.561 -16.685 12.191 1.00 84.38 73 THR A N 1
ATOM 518 C CA . THR A 1 73 ? 10.751 -16.556 10.977 1.00 84.38 73 THR A CA 1
ATOM 519 C C . THR A 1 73 ? 9.697 -15.484 11.232 1.00 84.38 73 THR A C 1
ATOM 521 O O . THR A 1 73 ? 8.988 -15.538 12.232 1.00 84.38 73 THR A O 1
ATOM 524 N N . GLY A 1 74 ? 9.622 -14.476 10.361 1.00 86.38 74 GLY A N 1
ATOM 525 C CA . GLY A 1 74 ? 8.620 -13.409 10.457 1.00 86.38 74 GLY A CA 1
ATOM 526 C C . GLY A 1 74 ? 8.966 -12.239 11.389 1.00 86.38 74 GLY A C 1
ATOM 527 O O . GLY A 1 74 ? 8.254 -11.238 11.369 1.00 86.38 74 GLY A O 1
ATOM 528 N N . SER A 1 75 ? 10.056 -12.291 12.158 1.00 95.50 75 SER A N 1
ATOM 529 C CA . SER A 1 75 ? 10.573 -11.105 12.855 1.00 95.50 75 SER A CA 1
ATOM 530 C C . SER A 1 75 ? 11.686 -10.481 12.029 1.00 95.50 75 SER A C 1
ATOM 532 O O . SER A 1 75 ? 12.701 -11.120 11.771 1.00 95.50 75 SER A O 1
ATOM 534 N N . GLY A 1 76 ? 11.508 -9.252 11.558 1.00 95.50 76 GLY A N 1
ATOM 535 C CA . GLY A 1 76 ? 12.418 -8.679 10.574 1.00 95.50 76 GLY A CA 1
ATOM 536 C C . GLY A 1 76 ? 11.997 -7.311 10.076 1.00 95.50 76 GLY A C 1
ATOM 537 O O . GLY A 1 76 ? 10.993 -6.753 10.511 1.00 95.50 76 GLY A O 1
ATOM 538 N N . ALA A 1 77 ? 12.802 -6.731 9.199 1.00 96.00 77 ALA A N 1
ATOM 539 C CA . ALA A 1 77 ? 12.484 -5.461 8.568 1.00 96.00 77 ALA A CA 1
ATOM 540 C C . ALA A 1 77 ? 12.979 -5.413 7.123 1.00 96.00 77 ALA A C 1
ATOM 542 O O . ALA A 1 77 ? 13.891 -6.143 6.735 1.00 96.00 77 ALA A O 1
ATOM 543 N N . SER A 1 78 ? 12.383 -4.511 6.358 1.00 96.88 78 SER A N 1
ATOM 544 C CA . SER A 1 78 ? 12.879 -4.014 5.079 1.00 96.88 78 SER A CA 1
ATOM 545 C C . SER A 1 78 ? 12.948 -2.486 5.132 1.00 96.88 78 SER A C 1
ATOM 547 O O . SER A 1 78 ? 12.521 -1.877 6.114 1.00 96.88 78 SER A O 1
ATOM 549 N N . ARG A 1 79 ? 13.508 -1.850 4.104 1.00 97.88 79 ARG A N 1
ATOM 550 C CA . ARG A 1 79 ? 13.575 -0.390 3.977 1.00 97.88 79 ARG A CA 1
ATOM 551 C C . ARG A 1 79 ? 13.029 0.069 2.634 1.00 97.88 79 ARG A C 1
ATOM 553 O O . ARG A 1 79 ? 13.193 -0.615 1.627 1.00 97.88 79 ARG A O 1
ATOM 560 N N . THR A 1 80 ? 12.412 1.244 2.630 1.00 98.44 80 THR A N 1
ATOM 561 C CA . THR A 1 80 ? 12.075 1.971 1.403 1.00 98.44 80 THR A CA 1
ATOM 562 C C . THR A 1 80 ? 13.372 2.393 0.692 1.00 98.44 80 THR A C 1
ATOM 564 O O . THR A 1 80 ? 14.267 2.898 1.377 1.00 98.44 80 THR A O 1
ATOM 567 N N . PRO A 1 81 ? 13.500 2.229 -0.640 1.00 97.94 81 PRO A N 1
ATOM 568 C CA . PRO A 1 81 ? 14.640 2.732 -1.413 1.00 97.94 81 PRO A CA 1
ATOM 569 C C . PRO A 1 81 ? 14.515 4.248 -1.639 1.00 97.94 81 PRO A C 1
ATOM 571 O O . PRO A 1 81 ? 14.260 4.692 -2.755 1.00 97.94 81 PRO A O 1
ATOM 574 N N . LEU A 1 82 ? 14.608 5.048 -0.571 1.00 97.94 82 LEU A N 1
ATOM 575 C CA . LEU A 1 82 ? 14.359 6.498 -0.611 1.00 97.94 82 LEU A CA 1
ATOM 576 C C . LEU A 1 82 ? 15.216 7.223 -1.657 1.00 97.94 82 LEU A C 1
ATOM 578 O O . LEU A 1 82 ? 14.751 8.175 -2.263 1.00 97.94 82 LEU A O 1
ATOM 582 N N . GLU A 1 83 ? 16.431 6.742 -1.910 1.00 97.25 83 GLU A N 1
ATOM 583 C CA . GLU A 1 83 ? 17.357 7.274 -2.912 1.00 97.25 83 GLU A CA 1
ATOM 584 C C . GLU A 1 83 ? 16.867 7.134 -4.362 1.00 97.25 83 GLU A C 1
ATOM 586 O O . GLU A 1 83 ? 17.398 7.784 -5.255 1.00 97.25 83 GLU A O 1
ATOM 591 N N . SER A 1 84 ? 15.895 6.252 -4.604 1.00 97.62 84 SER A N 1
ATOM 592 C CA . SER A 1 84 ? 15.288 6.012 -5.918 1.00 97.62 84 SER A CA 1
ATOM 593 C C . SER A 1 84 ? 13.886 6.614 -6.031 1.00 97.62 84 SER A C 1
ATOM 595 O O . SER A 1 84 ? 13.204 6.382 -7.028 1.00 97.62 84 SER A O 1
ATOM 597 N N . LEU A 1 85 ? 13.420 7.322 -4.996 1.00 97.62 85 LEU A N 1
ATOM 598 C CA . LEU A 1 85 ? 12.090 7.915 -4.938 1.00 97.62 85 LEU A CA 1
ATOM 599 C C . LEU A 1 85 ? 12.178 9.435 -4.903 1.00 97.62 85 LEU A C 1
ATOM 601 O O . LEU A 1 85 ? 13.101 10.011 -4.340 1.00 97.62 85 LEU A O 1
ATOM 605 N N . GLU A 1 86 ? 11.151 10.068 -5.453 1.00 97.50 86 GLU A N 1
ATOM 606 C CA . GLU A 1 86 ? 11.003 11.517 -5.470 1.00 97.50 86 GLU A CA 1
ATOM 607 C C . GLU A 1 86 ? 9.654 11.919 -4.868 1.00 97.50 86 GLU A C 1
ATOM 609 O O . GLU A 1 86 ? 8.667 11.178 -4.928 1.00 97.50 86 GLU A O 1
ATOM 614 N N . GLY A 1 87 ? 9.594 13.127 -4.310 1.00 97.00 87 GLY A N 1
ATOM 615 C CA . GLY A 1 87 ? 8.380 13.673 -3.707 1.00 97.00 87 GLY A CA 1
ATOM 616 C C . GLY A 1 87 ? 8.085 13.136 -2.302 1.00 97.00 87 GLY A C 1
ATOM 617 O O . GLY A 1 87 ? 8.983 12.782 -1.547 1.00 97.00 87 GLY A O 1
ATOM 618 N N . MET A 1 88 ? 6.804 13.157 -1.915 1.00 97.50 88 MET A N 1
ATOM 619 C CA . MET A 1 88 ? 6.381 12.939 -0.519 1.00 97.50 88 MET A CA 1
ATOM 620 C C . MET A 1 88 ? 5.648 11.613 -0.275 1.00 97.50 88 MET A C 1
ATOM 622 O O . MET A 1 88 ? 5.574 11.160 0.863 1.00 97.50 88 MET A O 1
ATOM 626 N N . ILE A 1 89 ? 5.067 10.997 -1.309 1.00 97.88 89 ILE A N 1
ATOM 627 C CA . ILE A 1 89 ? 4.236 9.795 -1.159 1.00 97.88 89 ILE A CA 1
ATOM 628 C C . ILE A 1 89 ? 5.049 8.569 -1.554 1.00 97.88 89 ILE A C 1
ATOM 630 O O . ILE A 1 89 ? 5.373 8.379 -2.723 1.00 97.88 89 ILE A O 1
ATOM 634 N N . THR A 1 90 ? 5.344 7.710 -0.581 1.00 98.38 90 THR A N 1
ATOM 635 C CA . THR A 1 90 ? 5.981 6.418 -0.857 1.00 98.38 90 THR A CA 1
ATOM 636 C C . THR A 1 90 ? 4.957 5.459 -1.483 1.00 98.38 90 THR A C 1
ATOM 638 O O . THR A 1 90 ? 3.909 5.235 -0.872 1.00 98.38 90 THR A O 1
ATOM 641 N N . PRO A 1 91 ? 5.225 4.851 -2.656 1.00 97.19 91 PRO A N 1
ATOM 642 C CA . PRO A 1 91 ? 4.336 3.843 -3.235 1.00 97.19 91 PRO A CA 1
ATOM 643 C C . PRO A 1 91 ? 4.123 2.664 -2.277 1.00 97.19 91 PRO A C 1
ATOM 645 O O . PRO A 1 91 ? 5.084 2.173 -1.689 1.00 97.19 91 PRO A O 1
ATOM 648 N N . SER A 1 92 ? 2.891 2.158 -2.139 1.00 97.00 92 SER A N 1
ATOM 649 C CA . SER A 1 92 ? 2.558 1.128 -1.135 1.00 97.00 92 SER A CA 1
ATOM 650 C C . SER A 1 92 ? 3.428 -0.132 -1.228 1.00 97.00 92 SER A C 1
ATOM 652 O O . SER A 1 92 ? 3.852 -0.656 -0.202 1.00 97.00 92 SER A O 1
ATOM 654 N N . GLY A 1 93 ? 3.770 -0.578 -2.443 1.00 96.44 93 GLY A N 1
ATOM 655 C CA . GLY A 1 93 ? 4.663 -1.728 -2.659 1.00 96.44 93 GLY A CA 1
ATOM 656 C C . GLY A 1 93 ? 6.127 -1.493 -2.256 1.00 96.44 93 GLY A C 1
ATOM 657 O O . GLY A 1 93 ? 6.893 -2.446 -2.149 1.00 96.44 93 GLY A O 1
ATOM 658 N N . LEU A 1 94 ? 6.518 -0.239 -2.014 1.00 97.69 94 LEU A N 1
ATOM 659 C CA . LEU A 1 94 ? 7.868 0.170 -1.615 1.00 97.69 94 LEU A CA 1
ATOM 660 C C . LEU A 1 94 ? 7.935 0.723 -0.192 1.00 97.69 94 LEU A C 1
ATOM 662 O O . LEU A 1 94 ? 9.036 0.916 0.316 1.00 97.69 94 LEU A O 1
ATOM 666 N N . HIS A 1 95 ? 6.795 0.930 0.472 1.00 98.06 95 HIS A N 1
ATOM 667 C CA . HIS A 1 95 ? 6.770 1.316 1.878 1.00 98.06 95 HIS A CA 1
ATOM 668 C C . HI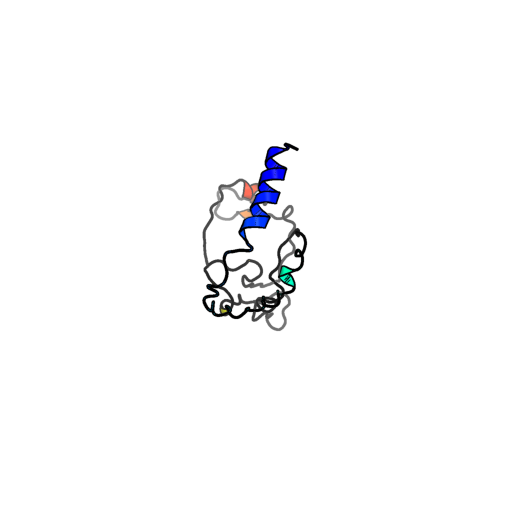S A 1 95 ? 7.466 0.242 2.713 1.00 98.06 95 HIS A C 1
ATOM 670 O O . HIS A 1 95 ? 7.180 -0.948 2.549 1.00 98.06 95 HIS A O 1
ATOM 676 N N . PHE A 1 96 ? 8.396 0.654 3.575 1.00 97.88 96 PHE A N 1
ATOM 677 C CA . PHE A 1 96 ? 9.143 -0.257 4.431 1.00 97.88 96 PHE A CA 1
ATOM 678 C C . PHE A 1 96 ? 8.210 -1.129 5.274 1.00 97.88 96 PHE A C 1
ATOM 680 O O . PHE A 1 96 ? 7.084 -0.741 5.599 1.00 97.88 96 PHE A O 1
ATOM 687 N N . GLU A 1 97 ? 8.711 -2.294 5.662 1.00 97.06 97 GLU A N 1
ATOM 688 C CA . GLU A 1 97 ? 7.992 -3.214 6.530 1.00 97.06 97 GLU A CA 1
ATOM 689 C C . GLU A 1 97 ? 8.795 -3.504 7.791 1.00 97.06 97 GLU A C 1
ATOM 691 O O . GLU A 1 97 ? 10.020 -3.640 7.747 1.00 97.06 97 GLU A O 1
ATOM 696 N N . ARG A 1 98 ? 8.091 -3.667 8.912 1.00 96.56 98 ARG A N 1
ATOM 697 C CA . ARG A 1 98 ? 8.633 -4.234 10.144 1.00 96.56 98 ARG A CA 1
ATOM 698 C C . ARG A 1 98 ? 7.607 -5.214 10.697 1.00 96.56 98 ARG A C 1
ATOM 700 O O . ARG A 1 98 ? 6.527 -4.813 11.112 1.00 96.56 98 ARG A O 1
ATOM 707 N N . HIS A 1 99 ? 8.005 -6.474 10.791 1.00 96.25 99 HIS A N 1
ATOM 708 C CA . HIS A 1 99 ? 7.213 -7.535 11.399 1.00 96.25 99 HIS A CA 1
ATOM 709 C C . HIS A 1 99 ? 7.914 -8.082 12.641 1.00 96.25 99 HIS A C 1
ATOM 711 O O . HIS A 1 99 ? 9.143 -8.082 12.716 1.00 96.25 99 HIS A O 1
ATOM 717 N N . HIS A 1 100 ? 7.135 -8.546 13.616 1.00 95.50 100 HIS A N 1
ATOM 718 C CA . HIS A 1 100 ? 7.648 -9.289 14.775 1.00 95.50 100 HIS A CA 1
ATOM 719 C C . HIS A 1 100 ? 7.200 -10.758 14.778 1.00 95.50 100 HIS A C 1
ATOM 721 O O . HIS A 1 100 ? 7.841 -11.568 15.440 1.00 95.50 100 HIS A O 1
ATOM 727 N N . SER A 1 101 ? 6.165 -11.095 13.997 1.00 94.12 101 SER A N 1
ATOM 728 C CA . SER A 1 101 ? 5.620 -12.453 13.846 1.00 94.12 101 SER A CA 1
ATOM 729 C C . SER A 1 101 ? 5.046 -12.698 12.438 1.00 94.12 101 SER A C 1
ATOM 731 O O . SER A 1 101 ? 4.067 -13.417 12.277 1.00 94.12 101 SER A O 1
ATOM 733 N N . GLY A 1 102 ? 5.633 -12.080 11.412 1.00 92.88 102 GLY A N 1
ATOM 734 C CA . GLY A 1 102 ? 5.204 -12.190 10.015 1.00 92.88 102 GLY A CA 1
ATOM 735 C C . GLY A 1 102 ? 3.993 -11.323 9.664 1.00 92.88 102 GLY A C 1
ATOM 736 O O . GLY A 1 102 ? 3.538 -10.515 10.473 1.00 92.88 102 GLY A O 1
ATOM 737 N N . VAL A 1 103 ? 3.502 -11.492 8.433 1.00 94.12 103 VAL A N 1
ATOM 738 C CA . VAL A 1 103 ? 2.279 -10.852 7.927 1.00 94.12 103 VAL A CA 1
ATOM 739 C C . VAL A 1 103 ? 1.120 -11.829 8.129 1.00 94.12 103 VAL A C 1
ATOM 741 O O . VAL A 1 103 ? 1.172 -12.923 7.564 1.00 94.12 103 VAL A O 1
ATOM 744 N N . PRO A 1 104 ? 0.101 -11.490 8.932 1.00 95.00 104 PRO A N 1
ATOM 745 C CA . PRO A 1 104 ? -1.036 -12.373 9.133 1.00 95.00 104 PRO A CA 1
ATOM 746 C C . PRO A 1 104 ? -1.961 -12.355 7.909 1.00 95.00 104 PRO A C 1
ATOM 748 O O . PRO A 1 104 ? -2.215 -11.299 7.331 1.00 95.00 104 PRO A O 1
ATOM 751 N N . ASP A 1 105 ? -2.496 -13.523 7.560 1.00 96.69 105 ASP A N 1
ATOM 752 C CA . ASP A 1 105 ? -3.593 -13.660 6.602 1.00 96.69 105 ASP A CA 1
ATOM 753 C C . ASP A 1 105 ? -4.919 -13.583 7.371 1.00 96.69 105 ASP A C 1
ATOM 755 O O . ASP A 1 105 ? -5.244 -14.473 8.161 1.00 96.69 105 ASP A O 1
ATOM 759 N N . ILE A 1 106 ? -5.627 -12.459 7.242 1.00 96.62 106 ILE A N 1
ATOM 760 C CA . ILE A 1 106 ? -6.836 -12.161 8.016 1.00 96.62 106 ILE A CA 1
ATOM 761 C C . ILE A 1 106 ? -7.990 -11.928 7.050 1.00 96.62 106 ILE A C 1
ATOM 763 O O . ILE A 1 106 ? -7.998 -10.934 6.326 1.00 96.62 106 ILE A O 1
ATOM 767 N N . ASP A 1 107 ? -9.005 -12.788 7.123 1.00 97.75 107 ASP A N 1
ATOM 768 C CA . ASP A 1 107 ? -10.296 -12.550 6.480 1.00 97.75 107 ASP A CA 1
ATOM 769 C C . ASP A 1 107 ? -10.953 -11.282 7.079 1.00 97.75 107 ASP A C 1
ATOM 771 O O . ASP A 1 107 ? -11.253 -11.255 8.286 1.00 97.75 107 ASP A O 1
ATOM 775 N N . PRO A 1 108 ? -11.199 -10.225 6.277 1.00 96.38 108 PRO A N 1
ATOM 776 C CA . PRO A 1 108 ? -11.845 -9.003 6.750 1.00 96.38 108 PRO A CA 1
ATOM 777 C C . PRO A 1 108 ? -13.217 -9.235 7.400 1.00 96.38 108 PRO A C 1
ATOM 779 O O . PRO A 1 108 ? -13.582 -8.490 8.317 1.00 96.38 108 PRO A O 1
ATOM 782 N N . ASP A 1 109 ? -13.954 -10.273 6.989 1.00 97.12 109 ASP A N 1
ATOM 783 C CA . ASP A 1 109 ? -15.271 -10.608 7.542 1.00 97.12 109 ASP A CA 1
ATOM 784 C C . ASP A 1 109 ? -15.169 -11.247 8.937 1.00 97.12 109 ASP A C 1
ATOM 786 O O . ASP A 1 109 ? -16.078 -11.116 9.772 1.00 97.12 109 ASP A O 1
ATOM 790 N N . GLN A 1 110 ? -14.028 -11.866 9.252 1.00 97.56 110 GLN A N 1
ATOM 791 C CA . GLN A 1 110 ? -13.723 -12.409 10.580 1.00 97.56 110 GLN A CA 1
ATOM 792 C C . GLN A 1 110 ? -13.019 -11.397 11.491 1.00 97.56 110 GLN A C 1
ATOM 794 O O . GLN A 1 110 ? -13.037 -11.556 12.713 1.00 97.56 110 GLN A O 1
ATOM 799 N N . HIS A 1 111 ? -12.449 -10.321 10.944 1.00 98.00 111 HIS A N 1
ATOM 800 C CA . HIS A 1 111 ? -11.716 -9.331 11.728 1.00 98.00 111 HIS A CA 1
ATOM 801 C C . HIS A 1 111 ? -12.616 -8.592 12.740 1.00 98.00 111 HIS A C 1
ATOM 803 O O . HIS A 1 111 ? -13.736 -8.161 12.432 1.00 98.00 111 HIS A O 1
ATOM 809 N N . ARG A 1 112 ? -12.131 -8.446 13.981 1.00 98.06 112 ARG A N 1
ATOM 810 C CA . ARG A 1 112 ? -12.835 -7.781 15.088 1.00 98.06 112 ARG A CA 1
ATOM 811 C C . ARG A 1 112 ? -11.903 -6.811 15.811 1.00 98.06 112 ARG A C 1
ATOM 813 O O . ARG A 1 112 ? -10.823 -7.201 16.236 1.00 98.06 112 ARG A O 1
ATOM 820 N N . LEU A 1 113 ? -12.362 -5.577 16.022 1.00 98.25 113 LEU A N 1
ATOM 821 C CA . LEU A 1 113 ? -11.702 -4.598 16.889 1.00 98.25 113 LEU A CA 1
ATOM 822 C C . LEU A 1 113 ? -12.441 -4.517 18.226 1.00 98.25 113 LEU A C 1
ATOM 824 O O . LEU A 1 113 ? -13.600 -4.106 18.260 1.00 98.25 113 LEU A O 1
ATOM 828 N N . LEU A 1 114 ? -11.773 -4.877 19.321 1.00 98.44 114 LEU A N 1
ATOM 829 C CA . LEU A 1 114 ? -12.298 -4.753 20.681 1.00 98.44 114 LEU A CA 1
ATOM 830 C C . LEU A 1 114 ? -11.799 -3.454 21.329 1.00 98.44 114 LEU A C 1
ATOM 832 O O . LEU A 1 114 ? -10.597 -3.230 21.437 1.00 98.44 114 LEU A O 1
ATOM 836 N N . ILE A 1 115 ? -12.724 -2.639 21.834 1.00 98.31 115 ILE A N 1
ATOM 837 C CA . ILE A 1 115 ? -12.445 -1.491 22.702 1.00 98.31 115 ILE A CA 1
ATOM 838 C C . ILE A 1 115 ? -12.963 -1.828 24.103 1.00 98.31 115 ILE A C 1
ATOM 840 O O . ILE A 1 115 ? -14.162 -2.040 24.289 1.00 98.31 115 ILE A O 1
ATOM 844 N N . HIS A 1 116 ? -12.075 -1.883 25.096 1.00 98.44 116 HIS A N 1
ATOM 845 C CA . HIS A 1 116 ? -12.399 -2.230 26.486 1.00 98.44 116 HIS A CA 1
ATOM 846 C C . HIS A 1 116 ? -11.485 -1.485 27.481 1.00 98.44 116 HIS A C 1
ATOM 848 O O . HIS A 1 116 ? -10.666 -0.666 27.073 1.00 98.44 116 HIS A O 1
ATOM 854 N N . GLY A 1 117 ? -11.631 -1.737 28.789 1.00 97.81 117 GLY A N 1
ATOM 855 C CA . GLY A 1 117 ? -10.839 -1.087 29.844 1.00 97.81 117 GLY A CA 1
ATOM 856 C C . GLY A 1 117 ? -11.621 0.014 30.561 1.00 97.81 117 GLY A C 1
ATOM 857 O O . GLY A 1 117 ? -12.749 -0.222 30.989 1.00 97.81 117 GLY A O 1
ATOM 858 N N . MET A 1 118 ? -11.046 1.215 30.685 1.00 98.25 118 MET A N 1
ATOM 859 C CA . MET A 1 118 ? -11.669 2.376 31.348 1.00 98.25 118 MET A CA 1
ATOM 860 C C . MET A 1 118 ? -12.740 3.051 30.473 1.00 98.25 118 MET A C 1
ATOM 862 O O . MET A 1 118 ? -12.687 4.244 30.184 1.00 98.25 118 MET A O 1
ATOM 866 N N . VAL A 1 119 ? -13.723 2.273 30.033 1.00 98.38 119 VAL A N 1
ATOM 867 C CA . VAL A 1 119 ? -14.859 2.728 29.228 1.00 98.38 119 VAL A CA 1
ATOM 868 C C . VAL A 1 119 ? -16.159 2.363 29.929 1.00 98.38 119 VAL A C 1
ATOM 870 O O . VAL A 1 119 ? -16.253 1.330 30.584 1.00 98.38 119 VAL A O 1
ATOM 873 N N . LYS A 1 120 ? -17.204 3.179 29.753 1.00 98.50 120 LYS A N 1
ATOM 874 C CA . LYS A 1 120 ? -18.528 2.880 30.326 1.00 98.50 120 LYS A CA 1
ATOM 875 C C . LYS A 1 120 ? -19.100 1.555 29.806 1.00 98.50 120 LYS A C 1
ATOM 877 O O . LYS A 1 120 ? -19.815 0.870 30.529 1.00 98.50 120 LYS A O 1
ATOM 882 N N . ARG A 1 121 ? -18.831 1.221 28.540 1.00 98.38 121 ARG A N 1
ATOM 883 C CA . ARG A 1 121 ? -19.290 -0.013 27.898 1.00 98.38 121 ARG A CA 1
ATOM 884 C C . ARG A 1 121 ? -18.244 -0.503 26.894 1.00 98.38 121 ARG A C 1
ATOM 886 O O . ARG A 1 121 ? -17.939 0.254 25.973 1.00 98.38 121 ARG A O 1
ATOM 893 N N . PRO A 1 122 ? -17.710 -1.726 27.046 1.00 98.44 122 PRO A N 1
ATOM 894 C CA . PRO A 1 122 ? -16.829 -2.314 26.047 1.00 98.44 122 PRO A CA 1
ATOM 895 C C . PRO A 1 122 ? -17.606 -2.630 24.763 1.00 98.44 122 PRO A C 1
ATOM 897 O O . PRO A 1 122 ? -18.798 -2.944 24.810 1.00 98.44 122 PRO A O 1
ATOM 900 N N . LEU A 1 123 ? -16.940 -2.524 23.614 1.00 98.38 123 LEU A N 1
ATOM 901 C CA . LEU A 1 123 ? -17.540 -2.679 22.287 1.00 98.38 123 LEU A CA 1
ATOM 902 C C . LEU A 1 123 ? -16.641 -3.505 21.371 1.00 98.38 123 LEU A C 1
ATOM 904 O O . LEU A 1 123 ? -15.421 -3.380 21.425 1.00 98.38 123 LEU A O 1
ATOM 908 N N . ILE A 1 124 ? -17.259 -4.297 20.495 1.00 98.50 124 ILE A N 1
ATOM 909 C CA . ILE A 1 124 ? -16.586 -5.012 19.408 1.00 98.50 124 ILE A CA 1
ATOM 910 C C . ILE A 1 124 ? -17.110 -4.474 18.076 1.00 98.50 124 ILE A C 1
ATOM 912 O O . ILE A 1 124 ? -18.322 -4.353 17.896 1.00 98.50 124 ILE A O 1
ATOM 916 N N . PHE A 1 125 ? -16.207 -4.189 17.139 1.00 98.50 125 PHE A N 1
ATOM 917 C CA . PHE A 1 125 ? -16.525 -3.685 15.804 1.00 98.50 125 PHE A CA 1
ATOM 918 C C . PHE A 1 125 ? -16.059 -4.651 14.714 1.00 98.50 125 PHE A C 1
ATOM 920 O O . PHE A 1 125 ? -14.963 -5.202 14.793 1.00 98.50 125 PHE A O 1
ATOM 927 N N . THR A 1 126 ? -16.877 -4.815 13.674 1.00 98.56 126 THR A N 1
ATOM 928 C CA . THR A 1 126 ? -16.459 -5.398 12.389 1.00 98.56 126 THR A CA 1
ATOM 929 C C . THR A 1 126 ? -15.864 -4.311 11.491 1.00 98.56 126 THR A C 1
ATOM 931 O O . THR A 1 126 ? -16.109 -3.123 11.716 1.00 98.56 126 THR A O 1
ATOM 934 N N . VAL A 1 127 ? -15.146 -4.692 10.429 1.00 97.94 127 VAL A N 1
ATOM 935 C CA . VAL A 1 127 ? -14.660 -3.730 9.417 1.00 97.94 127 VAL A CA 1
ATOM 936 C C . VAL A 1 127 ? -15.824 -2.921 8.830 1.00 97.94 127 VAL A C 1
ATOM 938 O O . VAL A 1 127 ? -15.771 -1.694 8.800 1.00 97.94 127 VAL A O 1
ATOM 941 N N . ALA A 1 128 ? -16.931 -3.582 8.475 1.00 97.81 128 ALA A N 1
ATOM 942 C CA . ALA A 1 128 ? -18.128 -2.918 7.958 1.00 97.81 128 ALA A CA 1
ATOM 943 C C . ALA A 1 128 ? -18.757 -1.915 8.946 1.00 97.81 128 ALA A C 1
ATOM 945 O O . ALA A 1 128 ? -19.360 -0.933 8.517 1.00 97.81 128 ALA A O 1
ATOM 946 N N . ALA A 1 129 ? -18.638 -2.142 10.260 1.00 98.00 129 ALA A N 1
ATOM 947 C CA . ALA A 1 129 ? -19.103 -1.192 11.269 1.00 98.00 129 ALA A CA 1
ATOM 948 C C . ALA A 1 129 ? -18.175 0.029 11.373 1.00 98.00 129 ALA A C 1
ATOM 950 O O . ALA A 1 129 ? -18.665 1.151 11.489 1.00 98.00 129 ALA A O 1
ATOM 951 N N . LEU A 1 130 ? -16.854 -0.173 11.289 1.00 97.19 130 LEU A N 1
ATOM 952 C CA . LEU A 1 130 ? -15.865 0.913 11.308 1.00 97.19 130 LEU A CA 1
ATOM 953 C C . LEU A 1 130 ? -16.037 1.860 10.115 1.00 97.19 130 LEU A C 1
ATOM 955 O O . LEU A 1 130 ? -16.010 3.075 10.291 1.00 97.19 130 LEU A O 1
ATOM 959 N N . LEU A 1 131 ? -16.303 1.316 8.925 1.00 97.06 131 LEU A N 1
ATOM 960 C CA . LEU A 1 131 ? -16.486 2.091 7.691 1.00 97.06 131 LEU A CA 1
ATOM 961 C C . LEU A 1 131 ? -17.732 2.999 7.682 1.00 97.06 131 LEU A C 1
ATOM 963 O O . LEU A 1 131 ? -17.901 3.792 6.762 1.00 97.06 131 LEU A O 1
ATOM 967 N N . ARG A 1 132 ? -18.608 2.909 8.691 1.00 97.81 132 ARG A N 1
ATOM 968 C CA . ARG A 1 132 ? -19.780 3.795 8.839 1.00 97.81 132 ARG A CA 1
ATOM 969 C C . ARG A 1 132 ? -19.470 5.098 9.581 1.00 97.81 132 ARG A C 1
ATOM 971 O O . ARG A 1 132 ? -20.332 5.972 9.640 1.00 97.81 132 ARG A O 1
ATOM 978 N N . TYR A 1 133 ? -18.284 5.226 10.175 1.00 97.88 133 TYR A N 1
ATOM 979 C CA . TYR A 1 133 ? -17.859 6.447 10.862 1.00 97.88 133 TYR A CA 1
ATOM 980 C C . TYR A 1 133 ? -17.278 7.475 9.872 1.00 97.88 133 TYR A C 1
ATOM 982 O O . TYR A 1 133 ? -16.803 7.093 8.802 1.00 97.88 133 TYR A O 1
ATOM 990 N N . PRO A 1 134 ? -17.282 8.781 10.207 1.00 98.38 134 PRO A N 1
ATOM 991 C CA . PRO A 1 134 ? -16.666 9.805 9.366 1.00 98.38 134 PRO A CA 1
ATOM 992 C C . PRO A 1 134 ? -15.183 9.522 9.092 1.00 98.38 134 PRO A C 1
ATOM 994 O O . PRO A 1 134 ? -14.405 9.293 10.018 1.00 98.38 134 PRO A O 1
ATOM 997 N N . MET A 1 135 ? -14.786 9.579 7.820 1.00 97.81 135 MET A N 1
ATOM 998 C CA . MET A 1 135 ? -13.402 9.366 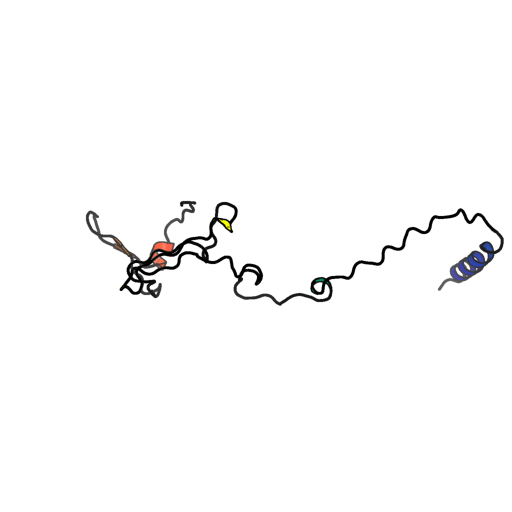7.392 1.00 97.81 135 MET A CA 1
ATOM 999 C C . MET A 1 135 ? -12.626 10.685 7.349 1.00 97.81 135 MET A C 1
ATOM 1001 O O . MET A 1 135 ? -13.147 11.711 6.914 1.00 97.81 135 MET A O 1
ATOM 1005 N N . ILE A 1 136 ? -11.360 10.651 7.769 1.00 98.06 136 ILE A N 1
ATOM 1006 C CA . ILE A 1 136 ? -10.436 11.791 7.718 1.00 98.06 136 ILE A CA 1
ATOM 1007 C C . ILE A 1 136 ? -9.160 11.340 7.008 1.00 98.06 136 ILE A C 1
ATOM 1009 O O . ILE A 1 136 ? -8.620 10.287 7.338 1.00 98.06 136 ILE A O 1
ATOM 1013 N N . SER A 1 137 ? -8.658 12.152 6.075 1.00 97.75 137 SER A N 1
ATOM 1014 C CA . SER A 1 137 ? -7.373 11.925 5.405 1.00 97.75 137 SER A CA 1
ATOM 1015 C C . SER A 1 137 ? -6.285 12.821 5.999 1.00 97.75 137 SER A C 1
ATOM 1017 O O . SER A 1 137 ? -6.522 14.007 6.243 1.00 97.75 137 SER A O 1
ATOM 1019 N N . ARG A 1 138 ? -5.101 12.255 6.257 1.00 97.50 138 ARG A N 1
ATOM 1020 C CA . ARG A 1 138 ? -3.909 12.954 6.762 1.00 97.50 138 ARG A CA 1
ATOM 1021 C C . ARG A 1 138 ? -2.648 12.321 6.182 1.00 97.50 138 ARG A C 1
ATOM 1023 O O . ARG A 1 138 ? -2.632 11.123 5.919 1.00 97.50 138 ARG A O 1
ATOM 1030 N N . ILE A 1 139 ? -1.593 13.119 6.036 1.00 97.75 139 ILE A N 1
ATOM 1031 C CA . ILE A 1 139 ? -0.252 12.652 5.661 1.00 97.75 139 ILE A CA 1
ATOM 1032 C C . ILE A 1 139 ? 0.613 12.646 6.928 1.00 97.75 139 ILE A C 1
ATOM 1034 O O . ILE A 1 139 ? 0.738 13.673 7.596 1.00 97.75 139 ILE A O 1
ATOM 1038 N N . HIS A 1 140 ? 1.181 11.485 7.254 1.00 96.25 140 HIS A N 1
ATOM 1039 C CA . HIS A 1 140 ? 2.077 11.242 8.390 1.00 96.25 140 HIS A CA 1
ATOM 1040 C C . HIS A 1 140 ? 3.274 10.399 7.918 1.00 96.25 140 HIS A C 1
ATOM 1042 O O . HIS A 1 140 ? 3.150 9.702 6.909 1.00 96.25 140 HIS A O 1
ATOM 1048 N N . PHE A 1 141 ? 4.404 10.474 8.627 1.00 93.56 141 PHE A N 1
ATOM 1049 C CA . PHE A 1 141 ? 5.637 9.730 8.344 1.00 93.56 141 PHE A CA 1
ATOM 1050 C C . PHE A 1 141 ? 6.110 8.958 9.578 1.00 93.56 141 PHE A C 1
ATOM 1052 O O . PHE A 1 141 ? 5.864 9.453 10.703 1.00 93.56 141 PHE A O 1
#

Secondary structure (DSSP, 8-state):
--HHHHHHHHHHHHTSTT--------------PPPPPPGGGTS--PPP-SS----GGGTT---EEEEEPTT-SS-EEEE--GGG--SS---GGGS--EESS------TTT--EEE-SSSSS-EEE-HHHHTTSPP------

Radius of gyration: 35.99 Å; chains: 1; bounding box: 41×50×104 Å

pLDDT: mean 87.21, std 16.1, range [44.22, 98.56]

Foldseek 3Di:
DDPVVVVVVVVVVVVVPPDDDPPDPPPPPPPPDDPDDDPPVVDDDDDDDPDDDDDPVCVVQAWAPFDADPPDDFATKTAQPVVPDDDQDRDPRRHIDGTHHHDDDDDQQPDWDWDDDPDPDIDIDGPVRVVVDDDDDDDDD

Sequence (141 aa):
MDESKRSFIKQSVGLIAAGGLVAGAAKHAETVEPPELPASMKAPGAGLGEYGSPAKYEGKVTRTLIRSQPGTTGSGASRTPLESLEGMITPSGLHFERHHSGVPDIDPDQHRLLIHGMVKRPLIFTVAALLRYPMISRIHF